Protein AF-A0A259PDI1-F1 (afdb_monomer_lite)

Radius of gyration: 15.77 Å; chains: 1; bounding box: 40×24×39 Å

Structure (mmCIF, N/CA/C/O backbone):
data_AF-A0A259PDI1-F1
#
_entry.id   AF-A0A259PDI1-F1
#
loop_
_atom_site.group_PDB
_atom_site.id
_atom_site.type_symbol
_atom_site.label_atom_id
_atom_site.label_alt_id
_atom_site.label_comp_id
_atom_site.label_asym_id
_atom_site.label_entity_id
_atom_site.label_seq_id
_atom_site.pdbx_PDB_ins_code
_atom_site.Cartn_x
_atom_site.Cartn_y
_atom_site.Cartn_z
_atom_site.occupancy
_atom_site.B_iso_or_equiv
_atom_site.auth_seq_id
_atom_site.auth_comp_id
_atom_site.auth_asym_id
_atom_site.auth_atom_id
_atom_site.pdbx_PDB_model_num
ATOM 1 N N . MET A 1 1 ? 0.012 12.601 -25.283 1.00 46.88 1 MET A N 1
ATOM 2 C CA . MET A 1 1 ? -0.964 12.141 -24.276 1.00 46.88 1 MET A CA 1
ATOM 3 C C . MET A 1 1 ? -0.333 12.350 -22.917 1.00 46.88 1 MET A C 1
ATOM 5 O O . MET A 1 1 ? 0.672 11.713 -22.636 1.00 46.88 1 MET A O 1
ATOM 9 N N . SER A 1 2 ? -0.833 13.304 -22.136 1.00 53.41 2 SER A N 1
ATOM 10 C CA . SER A 1 2 ? -0.338 13.522 -20.776 1.00 53.41 2 SER A CA 1
ATOM 11 C C . SER A 1 2 ? -0.762 12.330 -19.923 1.00 53.41 2 SER A C 1
ATOM 13 O O . SER A 1 2 ? -1.952 12.040 -19.827 1.00 53.41 2 SER A O 1
ATOM 15 N N . LEU A 1 3 ? 0.204 11.600 -19.369 1.00 63.25 3 LEU A N 1
ATOM 16 C CA . LEU A 1 3 ? -0.059 10.481 -18.470 1.00 63.25 3 LEU A CA 1
ATOM 17 C C . LEU A 1 3 ? -0.585 11.060 -17.154 1.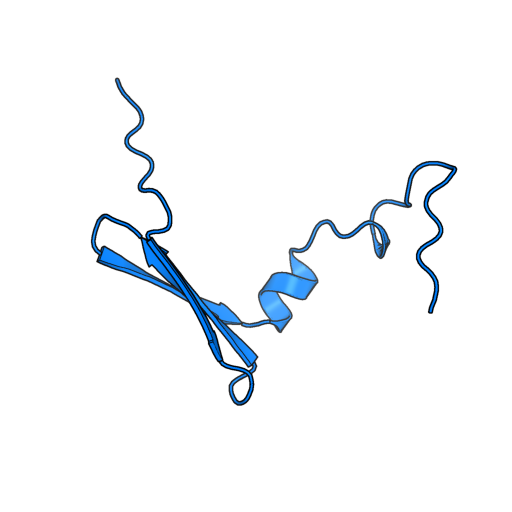00 63.25 3 LEU A C 1
ATOM 19 O O . LEU A 1 3 ? 0.189 11.556 -16.340 1.00 63.25 3 LEU A O 1
ATOM 23 N N . THR A 1 4 ? -1.906 11.056 -16.974 1.00 82.12 4 THR A N 1
ATOM 24 C CA . THR A 1 4 ? -2.533 11.432 -15.704 1.00 82.12 4 THR A CA 1
ATOM 25 C C . THR A 1 4 ? -2.417 10.250 -14.745 1.00 82.12 4 THR A C 1
ATOM 27 O O . THR A 1 4 ? -3.345 9.479 -14.535 1.00 82.12 4 THR A O 1
ATOM 30 N N . THR A 1 5 ? -1.209 10.026 -14.232 1.00 87.88 5 THR A N 1
ATOM 31 C CA . THR A 1 5 ? -1.036 9.113 -13.105 1.00 87.88 5 THR A CA 1
ATOM 32 C C . THR A 1 5 ? -1.515 9.860 -11.866 1.00 87.88 5 THR A C 1
ATOM 34 O O . THR A 1 5 ? -0.908 10.882 -11.533 1.00 87.88 5 THR A O 1
ATOM 37 N N . PRO A 1 6 ? -2.594 9.413 -11.205 1.00 91.06 6 PRO A N 1
ATOM 38 C CA . PRO A 1 6 ? -3.087 10.096 -10.023 1.00 91.06 6 PRO A CA 1
ATOM 39 C C . PRO A 1 6 ? -2.031 10.021 -8.920 1.00 91.06 6 PRO A C 1
ATOM 41 O O . PRO A 1 6 ? -1.380 8.988 -8.727 1.00 91.06 6 PRO A O 1
ATOM 44 N N . LEU A 1 7 ? -1.831 11.131 -8.212 1.00 94.81 7 LEU A N 1
ATOM 45 C CA . LEU A 1 7 ? -0.897 11.177 -7.096 1.00 94.81 7 LEU A CA 1
ATOM 46 C C . LEU A 1 7 ? -1.556 10.588 -5.840 1.00 94.81 7 LEU A C 1
ATOM 48 O O . LEU A 1 7 ? -2.779 10.657 -5.680 1.00 94.81 7 LEU A O 1
ATOM 52 N N . PRO A 1 8 ? -0.771 9.990 -4.929 1.00 96.00 8 PRO A N 1
ATOM 53 C CA . PRO A 1 8 ? -1.287 9.579 -3.634 1.00 96.00 8 PRO A CA 1
ATOM 54 C C . PRO A 1 8 ? -1.642 10.820 -2.803 1.00 96.00 8 PRO A C 1
ATOM 56 O O . PRO A 1 8 ? -0.792 11.666 -2.538 1.00 96.00 8 PRO A O 1
ATOM 59 N N . ALA A 1 9 ? -2.891 10.900 -2.355 1.00 97.38 9 ALA A N 1
ATOM 60 C CA . ALA A 1 9 ? -3.405 11.981 -1.520 1.00 97.38 9 ALA A CA 1
ATOM 61 C C . ALA A 1 9 ? -3.309 11.659 -0.019 1.00 97.38 9 ALA A C 1
ATOM 63 O O . ALA A 1 9 ? -3.140 12.556 0.809 1.00 97.38 9 ALA A O 1
ATOM 64 N N . ARG A 1 10 ? -3.432 10.377 0.365 1.00 98.19 10 ARG A N 1
ATOM 65 C CA . ARG A 1 10 ? -3.427 9.959 1.778 1.00 98.19 10 ARG A CA 1
ATOM 66 C C . ARG A 1 10 ? -2.823 8.572 1.981 1.00 98.19 10 ARG A C 1
ATOM 68 O O . ARG A 1 10 ? -3.104 7.651 1.221 1.00 98.19 10 ARG A O 1
ATOM 75 N N . LEU A 1 11 ? -2.057 8.420 3.061 1.00 97.56 11 LEU A N 1
ATOM 76 C CA . LEU A 1 11 ? -1.455 7.162 3.511 1.00 97.56 11 LEU A CA 1
ATOM 77 C C . LEU A 1 11 ? -1.843 6.907 4.969 1.00 97.56 11 LEU A C 1
ATOM 79 O O . LEU A 1 11 ? -1.601 7.756 5.827 1.00 97.56 11 LEU A O 1
ATOM 83 N N . THR A 1 12 ? -2.440 5.749 5.260 1.00 98.31 12 THR A N 1
ATOM 84 C CA . THR A 1 12 ? -2.808 5.357 6.631 1.00 98.31 12 THR A CA 1
ATOM 85 C C . THR A 1 12 ? -2.228 3.995 6.981 1.00 98.31 12 THR A C 1
ATOM 87 O O . THR A 1 12 ? -2.439 3.004 6.284 1.00 98.31 12 THR A O 1
ATOM 90 N N . VAL A 1 13 ? -1.509 3.932 8.102 1.00 97.94 13 VAL A N 1
ATOM 91 C CA . VAL A 1 13 ? -0.941 2.68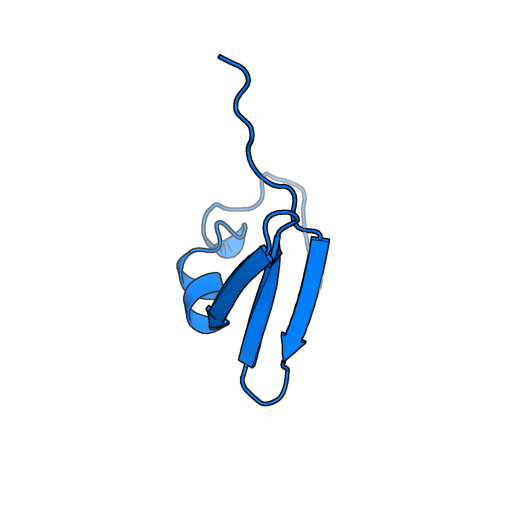8 8.621 1.00 97.94 13 VAL A CA 1
ATOM 92 C C . VAL A 1 13 ? -1.885 2.070 9.647 1.00 97.94 13 VAL A C 1
ATOM 94 O O . VAL A 1 13 ? -2.013 2.555 10.773 1.00 97.94 13 VAL A O 1
ATOM 97 N N . HIS A 1 14 ? -2.499 0.944 9.296 1.00 97.94 14 HIS A N 1
ATOM 98 C CA . HIS A 1 14 ? -3.349 0.187 10.210 1.00 97.94 14 HIS A CA 1
ATOM 99 C C . HIS A 1 14 ? -2.517 -0.873 10.936 1.00 97.94 14 HIS A C 1
ATOM 101 O O . HIS A 1 14 ? -2.410 -2.017 10.494 1.00 97.94 14 HIS A O 1
ATOM 107 N N . ARG A 1 15 ? -1.913 -0.495 12.071 1.00 95.75 15 ARG A N 1
ATOM 108 C CA . ARG A 1 15 ? -0.974 -1.357 12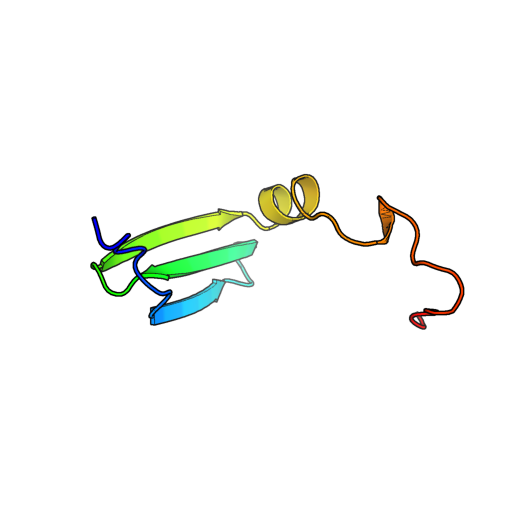.822 1.00 95.75 15 ARG A CA 1
ATOM 109 C C . ARG A 1 15 ? -1.612 -2.655 13.313 1.00 95.75 15 ARG A C 1
ATOM 111 O O . ARG A 1 15 ? -0.981 -3.704 13.237 1.00 95.75 15 ARG A O 1
ATOM 118 N N . GLN A 1 16 ? -2.855 -2.590 13.788 1.00 97.19 16 GLN A N 1
ATOM 119 C CA . GLN A 1 16 ? -3.540 -3.758 14.340 1.00 97.19 16 GLN A CA 1
ATOM 120 C C . GLN A 1 16 ? -3.879 -4.792 13.261 1.00 97.19 16 GLN A C 1
ATOM 122 O O . GLN A 1 16 ? -3.668 -5.980 13.475 1.00 97.19 16 GLN A O 1
ATOM 127 N N . THR A 1 17 ? -4.328 -4.348 12.083 1.00 97.12 17 THR A N 1
ATOM 128 C CA . THR A 1 17 ? -4.646 -5.239 10.954 1.00 97.12 17 THR A CA 1
ATOM 129 C C . THR A 1 17 ? -3.461 -5.492 10.022 1.00 97.12 17 THR A C 1
ATOM 131 O O . THR A 1 17 ? -3.610 -6.238 9.064 1.00 97.12 17 THR A O 1
ATOM 134 N N . ARG A 1 18 ? -2.293 -4.882 10.278 1.00 97.25 18 ARG A N 1
ATOM 135 C CA . ARG A 1 18 ? -1.056 -5.015 9.482 1.00 97.25 18 ARG A CA 1
ATOM 136 C C . ARG A 1 18 ? -1.257 -4.727 7.987 1.00 97.25 18 ARG A C 1
ATOM 138 O O . ARG A 1 18 ? -0.834 -5.493 7.123 1.00 97.25 18 ARG A O 1
ATOM 145 N N . VAL A 1 19 ? -1.915 -3.607 7.691 1.00 98.06 19 VAL A N 1
ATOM 146 C CA . VAL A 1 19 ? -2.243 -3.159 6.328 1.00 98.06 19 VAL A CA 1
ATOM 147 C C . VAL A 1 19 ? -1.859 -1.691 6.152 1.00 98.06 19 VAL A C 1
ATOM 149 O O . VAL A 1 19 ? -2.064 -0.880 7.059 1.00 98.06 19 VAL A O 1
ATOM 152 N N . LEU A 1 20 ? -1.337 -1.347 4.976 1.00 97.88 20 LEU A N 1
ATOM 153 C CA . LEU A 1 20 ? -1.196 0.030 4.508 1.00 97.88 20 LEU A CA 1
ATOM 154 C C . LEU A 1 20 ? -2.393 0.376 3.624 1.00 97.88 20 LEU A C 1
ATOM 156 O O . LEU A 1 20 ? -2.674 -0.335 2.664 1.00 97.88 20 LEU A O 1
ATOM 160 N N . GLU A 1 21 ? -3.087 1.459 3.939 1.00 98.38 21 GLU A N 1
ATOM 161 C CA . GLU A 1 21 ? -4.109 2.038 3.072 1.00 98.38 21 GLU A CA 1
ATOM 162 C C . GLU A 1 21 ? -3.532 3.234 2.309 1.00 98.38 21 GLU A C 1
ATOM 164 O O . GLU A 1 21 ? -2.860 4.084 2.902 1.00 98.38 21 GLU A O 1
ATOM 169 N N . ILE A 1 22 ? -3.811 3.298 1.006 1.00 98.12 22 ILE A N 1
ATOM 170 C CA . ILE A 1 22 ? -3.427 4.391 0.107 1.00 98.12 22 ILE A CA 1
ATOM 171 C C . ILE A 1 22 ? -4.690 4.915 -0.570 1.00 98.12 22 ILE A C 1
ATOM 173 O O . ILE A 1 22 ? -5.459 4.123 -1.114 1.00 98.12 22 ILE A O 1
ATOM 177 N N . VAL A 1 23 ? -4.882 6.232 -0.551 1.00 98.12 23 VAL A N 1
ATOM 178 C CA . VAL A 1 23 ? -5.952 6.931 -1.273 1.00 98.12 23 VAL A CA 1
ATOM 179 C C . VAL A 1 23 ? -5.319 7.880 -2.280 1.00 98.12 23 VAL A C 1
ATOM 181 O O . VAL A 1 23 ? -4.414 8.636 -1.920 1.00 98.12 23 VAL A O 1
ATOM 184 N N . PHE A 1 24 ? -5.788 7.839 -3.521 1.00 97.06 24 PHE A N 1
ATOM 185 C CA . PHE A 1 24 ? -5.322 8.669 -4.629 1.00 97.06 24 PHE A CA 1
ATOM 186 C C . PHE A 1 24 ? -6.228 9.884 -4.851 1.00 97.06 24 PHE A C 1
ATOM 188 O O . PHE A 1 24 ? -7.369 9.907 -4.390 1.00 97.06 24 PHE A O 1
ATOM 195 N N . GLU A 1 25 ? -5.723 10.900 -5.553 1.00 96.19 25 GLU A N 1
ATOM 196 C CA . GLU A 1 25 ? -6.478 12.129 -5.846 1.00 96.19 25 GLU A CA 1
ATOM 197 C C . GLU A 1 25 ? -7.761 11.892 -6.660 1.00 96.19 25 GLU A C 1
ATOM 199 O O . GLU A 1 25 ? -8.710 12.661 -6.528 1.00 96.19 25 GLU A O 1
ATOM 204 N N . ASP A 1 26 ? -7.836 10.816 -7.450 1.00 95.12 26 ASP A N 1
ATOM 205 C CA . ASP A 1 26 ? -9.053 10.435 -8.181 1.00 95.12 26 ASP A CA 1
ATOM 206 C C . ASP A 1 26 ? -10.100 9.718 -7.303 1.00 95.12 26 ASP A C 1
ATOM 208 O O . ASP A 1 26 ? -11.213 9.444 -7.751 1.00 95.12 26 ASP A O 1
ATOM 212 N N . GLY A 1 27 ? -9.758 9.426 -6.045 1.00 95.19 27 GLY A N 1
ATOM 213 C CA . GLY A 1 27 ? -10.614 8.718 -5.096 1.00 95.19 27 GLY A CA 1
ATOM 214 C C . GLY A 1 27 ? -10.393 7.205 -5.044 1.00 95.19 27 GLY A C 1
ATOM 215 O O . GLY A 1 27 ? -10.951 6.556 -4.154 1.00 95.19 27 GLY A O 1
ATOM 216 N N . ALA A 1 28 ? -9.564 6.625 -5.921 1.00 96.69 28 ALA A N 1
ATOM 217 C CA . ALA A 1 28 ? -9.170 5.226 -5.801 1.00 96.69 28 ALA A CA 1
ATOM 218 C C . ALA A 1 28 ? -8.514 4.942 -4.438 1.00 96.69 28 ALA A C 1
ATOM 220 O O . ALA A 1 28 ? -7.699 5.721 -3.935 1.00 96.69 28 ALA A O 1
ATOM 221 N N . SER A 1 29 ? -8.862 3.798 -3.843 1.00 97.81 29 SER A N 1
ATOM 222 C CA . SER A 1 29 ? -8.349 3.371 -2.542 1.00 97.81 29 SER A CA 1
ATOM 223 C C . SER A 1 29 ? -7.905 1.915 -2.568 1.00 97.81 29 SER A C 1
ATOM 225 O O . SER A 1 29 ? -8.581 1.044 -3.118 1.00 97.81 29 SER A O 1
ATOM 227 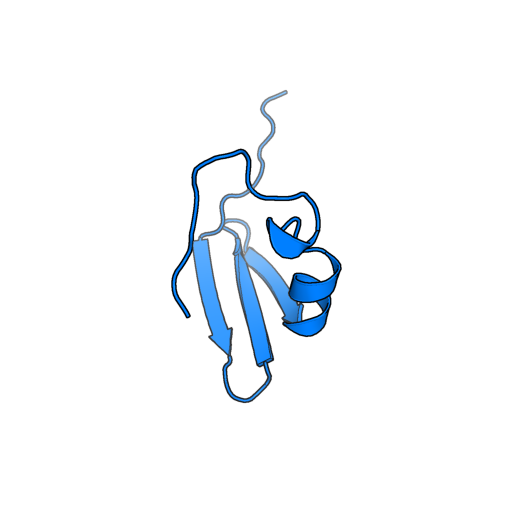N N . PHE A 1 30 ? -6.750 1.651 -1.964 1.00 97.69 30 PHE A N 1
ATOM 228 C CA . PHE A 1 30 ? -6.138 0.327 -1.944 1.00 97.69 30 PHE A CA 1
ATOM 229 C C . PHE A 1 30 ? -5.638 -0.009 -0.551 1.00 97.69 30 PHE A C 1
ATOM 231 O O . PHE A 1 30 ? -5.111 0.843 0.163 1.00 97.69 30 PHE A O 1
ATOM 238 N N . ARG A 1 31 ? -5.772 -1.283 -0.183 1.00 98.00 31 ARG A N 1
ATOM 239 C CA . ARG A 1 31 ? -5.317 -1.832 1.093 1.00 98.00 31 ARG A CA 1
ATOM 240 C C . ARG A 1 31 ? -4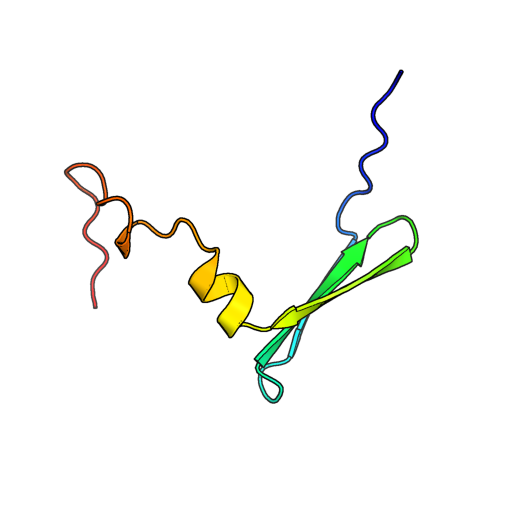.301 -2.925 0.817 1.00 98.00 31 ARG A C 1
ATOM 242 O O . ARG A 1 31 ? -4.644 -3.974 0.280 1.00 98.00 31 ARG A O 1
ATOM 249 N N . ILE A 1 32 ? -3.053 -2.662 1.172 1.00 96.94 32 ILE A N 1
ATOM 250 C CA . ILE A 1 32 ? -1.913 -3.523 0.879 1.00 96.94 32 ILE A CA 1
ATOM 251 C C . ILE A 1 32 ? -1.474 -4.203 2.182 1.00 96.94 32 ILE A C 1
ATOM 253 O O . ILE A 1 32 ? -1.031 -3.517 3.111 1.00 96.94 32 ILE A O 1
ATOM 257 N N . PRO A 1 33 ? -1.595 -5.538 2.296 1.00 97.25 33 PRO A N 1
ATOM 258 C CA . PRO A 1 33 ? -1.082 -6.270 3.446 1.00 97.25 33 PRO A CA 1
ATOM 259 C C . PRO A 1 33 ? 0.427 -6.091 3.591 1.00 97.25 33 PRO A C 1
ATOM 261 O O . PRO A 1 33 ? 1.168 -6.084 2.606 1.00 97.25 33 PRO A O 1
ATOM 264 N N . PHE A 1 34 ? 0.905 -6.004 4.828 1.00 94.81 34 PHE A N 1
ATOM 265 C CA . PHE A 1 34 ? 2.336 -5.862 5.105 1.00 94.81 34 PHE A CA 1
ATOM 266 C C . PHE A 1 34 ? 3.155 -7.045 4.586 1.00 94.81 34 PHE A C 1
ATOM 268 O O . PHE A 1 34 ? 4.284 -6.860 4.141 1.00 94.81 34 PHE A O 1
ATOM 275 N N . GLU A 1 35 ? 2.589 -8.252 4.610 1.00 93.31 35 GLU A N 1
ATOM 276 C CA . GLU A 1 35 ? 3.243 -9.450 4.076 1.00 93.31 35 GLU A CA 1
ATOM 277 C C . GLU A 1 35 ? 3.475 -9.340 2.571 1.00 93.31 35 GLU A C 1
ATOM 279 O O . GLU A 1 35 ? 4.559 -9.659 2.091 1.00 93.31 35 GLU A O 1
ATOM 284 N N . LEU A 1 36 ? 2.498 -8.796 1.840 1.00 92.25 36 LEU A N 1
ATOM 285 C CA . LEU A 1 36 ? 2.637 -8.550 0.412 1.00 92.25 36 LEU A CA 1
ATOM 286 C C . LEU A 1 36 ? 3.748 -7.527 0.148 1.00 92.25 36 LEU A C 1
ATOM 288 O O . LEU A 1 36 ? 4.627 -7.777 -0.669 1.00 92.25 36 LEU A O 1
ATOM 292 N N . MET A 1 37 ? 3.774 -6.415 0.889 1.00 90.81 37 MET A N 1
ATOM 293 C CA . MET A 1 37 ? 4.861 -5.438 0.760 1.00 90.81 37 MET A CA 1
ATOM 294 C C . MET A 1 37 ? 6.226 -6.041 1.086 1.00 90.81 37 MET A C 1
ATOM 296 O O . MET A 1 37 ? 7.182 -5.720 0.399 1.00 90.81 37 MET A O 1
ATOM 300 N N . ARG A 1 38 ? 6.333 -6.933 2.079 1.00 87.06 38 ARG A N 1
ATOM 301 C CA . ARG A 1 38 ? 7.591 -7.630 2.394 1.00 87.06 38 ARG A CA 1
ATOM 302 C C . ARG A 1 38 ? 8.058 -8.507 1.230 1.00 87.06 38 ARG A C 1
ATOM 304 O O . ARG A 1 38 ? 9.227 -8.437 0.877 1.00 87.06 38 ARG A O 1
ATOM 311 N N . VAL A 1 39 ? 7.164 -9.300 0.634 1.00 87.12 39 VA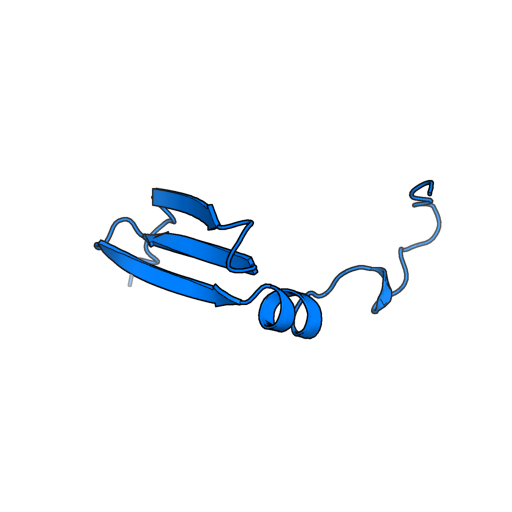L A N 1
ATOM 312 C CA . VAL A 1 39 ? 7.489 -10.196 -0.495 1.00 87.12 39 VAL A CA 1
ATOM 313 C C . VAL A 1 39 ? 7.936 -9.412 -1.729 1.00 87.12 39 VAL A C 1
ATOM 315 O O . VAL A 1 39 ? 8.860 -9.828 -2.421 1.00 87.12 39 VAL A O 1
ATOM 318 N N . TYR A 1 40 ? 7.287 -8.278 -1.997 1.00 83.81 40 TYR A N 1
ATOM 319 C CA . TYR A 1 40 ? 7.559 -7.451 -3.173 1.00 83.81 40 TYR A CA 1
ATOM 320 C C . TYR A 1 40 ? 8.514 -6.280 -2.897 1.00 83.81 40 TYR A C 1
ATOM 322 O O . TYR A 1 40 ? 8.800 -5.508 -3.813 1.00 83.81 40 TYR A O 1
ATOM 330 N N . SER A 1 41 ? 9.021 -6.132 -1.667 1.00 79.75 41 SER A N 1
ATOM 331 C CA . SER A 1 41 ? 9.987 -5.083 -1.350 1.00 79.75 41 SER A CA 1
ATOM 332 C C . SER A 1 41 ? 11.332 -5.432 -1.986 1.00 79.75 41 SER A C 1
ATOM 334 O O . SER A 1 41 ? 11.892 -6.486 -1.687 1.00 79.75 41 SER A O 1
ATOM 336 N N . PRO A 1 42 ? 11.922 -4.541 -2.796 1.00 65.44 42 PRO A N 1
ATOM 337 C CA . PRO A 1 42 ? 13.281 -4.704 -3.295 1.00 65.44 42 PRO A CA 1
ATOM 338 C C . PRO A 1 42 ? 14.346 -4.374 -2.231 1.00 65.44 42 PRO A C 1
ATOM 340 O O . PRO A 1 42 ? 15.470 -4.045 -2.609 1.00 65.44 42 PRO A O 1
ATOM 343 N N . SER A 1 43 ? 14.006 -4.406 -0.931 1.00 61.34 43 SER A N 1
ATOM 344 C CA . SER A 1 43 ? 14.906 -4.071 0.181 1.00 61.34 43 SER A CA 1
ATOM 345 C C . SER A 1 43 ? 16.291 -4.696 -0.014 1.00 61.34 43 SER A C 1
ATOM 347 O O . SER A 1 43 ? 16.424 -5.843 -0.444 1.00 61.34 43 SER A O 1
ATOM 349 N N . ALA A 1 44 ? 17.330 -3.941 0.337 1.00 52.50 44 ALA A N 1
ATOM 350 C CA . ALA A 1 44 ? 18.740 -4.283 0.138 1.00 52.50 44 ALA A CA 1
ATOM 351 C C . ALA A 1 44 ? 19.229 -5.559 0.871 1.00 52.50 44 ALA A C 1
ATOM 353 O O . ALA A 1 44 ? 20.386 -5.955 0.745 1.00 52.50 44 ALA A O 1
ATOM 354 N N . GLU A 1 45 ? 18.344 -6.234 1.607 1.00 52.53 45 GLU A N 1
ATOM 355 C CA . GLU A 1 45 ? 18.512 -7.608 2.093 1.00 52.53 45 GLU A CA 1
ATOM 356 C C . GLU A 1 45 ? 18.477 -8.658 0.959 1.00 52.53 45 GLU A C 1
ATOM 358 O O . GLU A 1 45 ? 19.116 -9.699 1.079 1.00 52.53 45 GLU A O 1
ATOM 363 N N . VAL A 1 46 ? 17.801 -8.379 -0.168 1.00 52.16 46 VAL A N 1
ATOM 364 C CA . VAL A 1 46 ? 17.707 -9.287 -1.338 1.00 52.16 46 VAL A CA 1
ATOM 365 C C . VAL A 1 46 ? 18.676 -8.904 -2.464 1.00 52.16 46 VAL A C 1
ATOM 367 O O . VAL A 1 46 ? 19.140 -9.761 -3.216 1.00 52.16 46 VAL A O 1
ATOM 370 N N . ARG A 1 47 ? 19.027 -7.622 -2.586 1.00 50.50 47 ARG A N 1
ATOM 371 C CA . ARG A 1 47 ? 20.091 -7.134 -3.476 1.00 50.50 47 ARG A CA 1
ATOM 372 C C . ARG A 1 47 ? 21.087 -6.412 -2.590 1.00 50.50 47 ARG A C 1
ATOM 374 O O . ARG A 1 47 ? 20.797 -5.291 -2.197 1.00 50.50 47 ARG A O 1
ATOM 381 N N . GLY A 1 48 ? 22.181 -7.084 -2.227 1.00 45.72 48 GLY A N 1
ATOM 382 C CA . GLY A 1 48 ? 23.132 -6.599 -1.228 1.00 45.72 48 GLY A CA 1
ATOM 383 C C . GLY A 1 48 ? 23.384 -5.095 -1.331 1.00 45.72 48 GLY A C 1
ATOM 384 O O . GLY A 1 48 ? 23.603 -4.576 -2.428 1.00 45.72 48 GLY A O 1
ATOM 385 N N . HIS A 1 49 ? 23.328 -4.403 -0.188 1.00 54.25 49 HIS A N 1
ATOM 386 C CA . HIS A 1 49 ? 23.804 -3.028 -0.080 1.00 54.25 49 HIS A CA 1
ATOM 387 C C . HIS A 1 49 ? 25.169 -2.934 -0.770 1.00 54.25 49 HIS A C 1
ATOM 389 O O . HIS A 1 49 ? 26.076 -3.716 -0.477 1.00 54.25 49 HIS A O 1
ATOM 395 N N . GLY A 1 50 ? 25.307 -1.995 -1.710 1.00 52.25 50 GLY A N 1
ATOM 396 C CA . GLY A 1 50 ? 26.612 -1.659 -2.267 1.00 52.25 50 GLY A CA 1
ATOM 397 C C . GLY A 1 50 ? 27.614 -1.377 -1.137 1.00 52.25 50 GLY A C 1
ATOM 398 O O . GLY A 1 50 ? 27.201 -0.993 -0.037 1.00 52.25 50 GLY A O 1
ATOM 399 N N . PRO A 1 51 ? 28.919 -1.595 -1.373 1.00 46.53 51 PRO A N 1
ATOM 400 C CA . PRO A 1 51 ? 29.934 -1.479 -0.331 1.00 46.53 51 PRO A CA 1
ATOM 401 C C . PRO A 1 51 ? 29.840 -0.110 0.365 1.00 46.53 51 PRO A C 1
ATOM 403 O O . PRO A 1 51 ? 30.028 0.917 -0.282 1.00 46.53 51 PRO A O 1
ATOM 406 N N . GLY A 1 52 ? 29.528 -0.103 1.671 1.00 61.91 52 GLY A N 1
ATOM 407 C CA . GLY A 1 52 ? 29.549 1.103 2.515 1.00 61.91 52 GLY A CA 1
ATOM 408 C C . GLY A 1 52 ? 28.253 1.518 3.230 1.00 61.91 52 GLY A C 1
ATOM 409 O O . GLY A 1 52 ? 28.248 2.578 3.846 1.00 61.91 52 GLY A O 1
ATOM 410 N N . GLN A 1 53 ? 27.168 0.737 3.199 1.00 52.50 53 GLN A N 1
ATOM 411 C CA . GLN A 1 53 ? 25.964 1.026 4.001 1.00 52.50 53 GLN A CA 1
ATOM 412 C C . GLN A 1 53 ? 25.703 -0.074 5.034 1.00 52.50 53 GLN A C 1
ATOM 414 O O . GLN A 1 53 ? 24.881 -0.967 4.845 1.00 52.50 53 GLN A O 1
ATOM 419 N N . GLU A 1 54 ? 26.419 0.010 6.153 1.00 54.50 54 GLU A N 1
ATOM 420 C CA . GLU A 1 54 ? 25.995 -0.607 7.406 1.00 54.50 54 GLU A CA 1
ATOM 421 C C . GLU A 1 54 ? 24.725 0.114 7.872 1.00 54.50 54 GLU A C 1
ATOM 423 O O . GLU A 1 54 ? 24.724 1.336 8.021 1.00 54.50 54 GLU A O 1
ATOM 428 N N . THR A 1 55 ? 23.639 -0.619 8.114 1.00 47.09 55 THR A N 1
ATOM 429 C CA . THR A 1 55 ? 22.623 -0.121 9.045 1.00 47.09 55 THR A CA 1
ATOM 430 C C . THR A 1 55 ? 22.702 -0.987 10.286 1.00 47.09 55 THR A C 1
ATOM 432 O O . THR A 1 55 ? 22.502 -2.199 10.234 1.00 47.09 55 THR A O 1
ATOM 435 N N . LEU A 1 56 ? 23.111 -0.336 11.370 1.00 46.88 56 LEU A N 1
ATOM 436 C CA . LEU A 1 56 ? 23.152 -0.848 12.728 1.00 46.88 56 LEU A CA 1
ATOM 437 C C . LEU A 1 56 ? 21.781 -1.429 13.118 1.00 46.88 56 LEU A C 1
ATOM 439 O O . LEU A 1 56 ? 20.776 -0.760 12.904 1.00 46.88 56 LEU A O 1
ATOM 443 N N . GLN A 1 57 ? 21.833 -2.649 13.672 1.00 54.03 57 GLN A N 1
ATOM 444 C CA . GLN A 1 57 ? 20.930 -3.322 14.634 1.00 54.03 57 GLN A CA 1
ATOM 445 C C . GLN A 1 57 ? 19.420 -3.038 14.546 1.00 54.03 57 GLN A C 1
ATOM 447 O O . GLN A 1 57 ? 18.987 -1.919 14.895 1.00 54.03 57 GLN A O 1
#

Secondary structure (DSSP, 8-state):
-----PPEEEEEEETTTTEEEEEETTS-EEEEEHHHHHHH---TTTTT--TT-----

pLDDT: mean 80.83, std 20.11, range [45.72, 98.38]

Foldseek 3Di:
DPPCPFDWPDWDQPPVQQWIWTATPVGDIDIHHNVNCVVPPPPCVVVPDDPDDDDDD

Sequence (57 aa):
MSLTTPLPARLTVHRQTRVLEIVFEDGASFRIPFELMRVYSPSAEVRGHGPGQETLQ